Protein AF-A0A846NGF8-F1 (afdb_monomer_lite)

Sequence (153 aa):
SFDPPTGLYEYGVSDKVITQLQLEKMLKEGKLEKPERIVMIQCVGARTGEIWTYELPGYRSQVSWALSRILKTKELPREEVGWAYCSKICCMNAIKNALMIKEQHPDTEIYILYGDLRTYKEYEEFYNEAREREIEFIRYILELPPRINKTSE

pLDDT: mean 81.27, std 17.73, range [41.28, 98.38]

Foldseek 3Di:
DDDADCPPLNVVNDPLDDDLVVLVVCLVVVNDDQAQEDEAEPQQQHLFVQDDPVNDPPDPPDVVVVCCVVVVPPPDDCVHTHYNHHPLCRLLSLLVSLVSSCVVHLNHAAEYEEQDRRDDDPVVVSVVVSVVSVHHYHYDHPVDGDHDDDDDD

Radius of gyration: 17.48 Å; chains: 1; bounding box: 50×32×43 Å

Secondary structure (DSSP, 8-state):
---PPTTGGGBTTBTT---HHHHHHHHHTT-----SEEEEE-STTBSTT---GGGSTT--SSHHHHHHHHHHTSSS-HHHH-BSS--SSHHHHHHHHHHHHHHH-TT-EEEEEESS----TTHHHHHHHHHHTT-EEEE--TTS---------

Structure (mmCIF, N/CA/C/O backbone):
data_AF-A0A846NGF8-F1
#
_entry.id   AF-A0A846NGF8-F1
#
loop_
_atom_site.group_PDB
_atom_site.id
_atom_site.type_symbol
_atom_site.label_atom_id
_atom_site.label_alt_id
_atom_site.label_comp_id
_atom_site.label_asym_id
_atom_site.label_entity_id
_atom_site.label_seq_id
_atom_site.pdbx_PDB_ins_code
_atom_site.Cartn_x
_atom_site.Cartn_y
_atom_site.Cartn_z
_atom_site.occupancy
_atom_site.B_iso_or_equiv
_atom_site.auth_seq_id
_atom_site.auth_comp_id
_atom_site.auth_asym_id
_atom_site.auth_atom_id
_atom_site.pdbx_PDB_model_num
ATOM 1 N N . SER A 1 1 ? 0.106 11.258 -14.605 1.00 60.78 1 SER A N 1
ATOM 2 C CA . SER A 1 1 ? -0.074 10.081 -13.732 1.00 60.78 1 SER A CA 1
ATOM 3 C C . SER A 1 1 ? 0.098 8.837 -14.583 1.00 60.78 1 SER A C 1
ATOM 5 O O . SER A 1 1 ? -0.080 8.926 -15.789 1.00 60.78 1 SER A O 1
ATOM 7 N N . PHE A 1 2 ? 0.506 7.716 -13.990 1.00 70.69 2 PHE A N 1
ATOM 8 C CA . PHE A 1 2 ? 0.400 6.413 -14.650 1.00 70.69 2 PHE A CA 1
ATOM 9 C C . PHE A 1 2 ? -1.058 5.957 -14.535 1.00 70.69 2 PHE A C 1
ATOM 11 O O . PHE A 1 2 ? -1.604 6.016 -13.433 1.00 70.69 2 PHE A O 1
ATOM 18 N N . ASP A 1 3 ? -1.669 5.569 -15.649 1.00 81.44 3 ASP A N 1
ATOM 19 C CA . ASP A 1 3 ? -2.977 4.914 -15.677 1.00 81.44 3 ASP A CA 1
ATOM 20 C C . ASP A 1 3 ? -2.735 3.454 -16.085 1.00 81.44 3 ASP A C 1
ATOM 22 O O . ASP A 1 3 ? -2.162 3.230 -17.157 1.00 81.44 3 ASP A O 1
ATOM 26 N N . PRO A 1 4 ? -3.020 2.473 -15.212 1.00 85.38 4 PRO A N 1
ATOM 27 C CA . PRO A 1 4 ? -2.735 1.082 -15.522 1.00 85.38 4 PRO A CA 1
ATOM 28 C C . PRO A 1 4 ? -3.575 0.597 -16.714 1.00 85.38 4 PRO A C 1
ATOM 30 O O . PRO A 1 4 ? -4.752 0.940 -16.811 1.00 85.38 4 PRO A O 1
ATOM 33 N N . PRO A 1 5 ? -3.008 -0.225 -17.615 1.00 86.38 5 PRO A N 1
ATOM 34 C CA . PRO A 1 5 ? -3.786 -0.825 -18.691 1.00 86.38 5 PRO A CA 1
ATOM 35 C C . PRO A 1 5 ? -4.866 -1.758 -18.127 1.00 86.38 5 PRO A C 1
ATOM 37 O O . PRO A 1 5 ? -4.668 -2.421 -17.105 1.00 86.38 5 PRO A O 1
ATOM 40 N N . THR A 1 6 ? -6.011 -1.830 -18.808 1.00 88.12 6 THR A N 1
ATOM 41 C CA . THR A 1 6 ? -7.101 -2.746 -18.446 1.00 88.12 6 THR A CA 1
ATOM 42 C C . THR A 1 6 ? -6.610 -4.196 -18.419 1.00 88.12 6 THR A C 1
ATOM 44 O O . THR A 1 6 ? -5.876 -4.630 -19.302 1.00 88.12 6 THR A O 1
ATOM 47 N N . GLY A 1 7 ? -7.017 -4.948 -17.398 1.00 86.94 7 GLY A N 1
ATOM 48 C CA . GLY A 1 7 ? -6.616 -6.335 -17.161 1.00 86.94 7 GLY A CA 1
ATOM 49 C C . GLY A 1 7 ? -5.368 -6.491 -16.288 1.00 86.94 7 GLY A C 1
ATOM 50 O O . GLY A 1 7 ? -5.192 -7.543 -15.675 1.00 86.94 7 GLY A O 1
ATOM 51 N N . LEU A 1 8 ? -4.531 -5.455 -16.140 1.00 86.94 8 LEU A N 1
ATOM 52 C CA . LEU A 1 8 ? -3.386 -5.509 -15.228 1.00 86.94 8 LEU A CA 1
ATOM 53 C C . LEU A 1 8 ? -3.877 -5.652 -13.783 1.00 86.94 8 LEU A C 1
ATOM 55 O O . LEU A 1 8 ? -4.508 -4.742 -13.255 1.00 86.94 8 LEU A O 1
ATOM 59 N N . TYR A 1 9 ? -3.584 -6.789 -13.146 1.00 90.25 9 TYR A N 1
ATOM 60 C CA . TYR A 1 9 ? -4.152 -7.147 -11.840 1.00 90.25 9 TYR A CA 1
ATOM 61 C C . TYR A 1 9 ? -5.688 -7.039 -11.814 1.00 90.25 9 TYR A C 1
ATOM 63 O O . TYR A 1 9 ? -6.246 -6.590 -10.823 1.00 90.25 9 TYR A O 1
ATOM 71 N N . GLU A 1 10 ? -6.385 -7.394 -12.898 1.00 91.75 10 GLU A N 1
ATOM 72 C CA . GLU A 1 10 ? -7.847 -7.233 -13.022 1.00 91.75 10 GLU A CA 1
ATOM 73 C C . GLU A 1 10 ? -8.338 -5.766 -12.968 1.00 91.75 10 GLU A C 1
ATOM 75 O O . GLU A 1 10 ? -9.537 -5.515 -12.820 1.00 91.75 10 GLU A O 1
ATOM 80 N N . TYR A 1 11 ? -7.450 -4.775 -13.120 1.00 91.88 11 TYR A N 1
ATOM 81 C CA . TYR A 1 11 ? -7.845 -3.366 -13.184 1.00 91.88 11 TYR A CA 1
ATOM 82 C C . TYR A 1 11 ? -8.780 -3.107 -14.369 1.00 91.88 11 TYR A C 1
ATOM 84 O O . TYR A 1 11 ? -8.517 -3.535 -15.492 1.00 91.88 11 TYR A O 1
ATOM 92 N N . GLY A 1 12 ? -9.893 -2.414 -14.122 1.00 91.56 12 GLY A N 1
ATOM 93 C CA . GLY A 1 12 ? -10.934 -2.175 -15.128 1.00 91.56 12 GLY A CA 1
ATOM 94 C C . GLY A 1 12 ? -11.752 -3.417 -15.512 1.00 91.56 12 GLY A C 1
ATOM 95 O O . GLY A 1 12 ? -12.663 -3.297 -16.325 1.00 91.56 12 GLY A O 1
ATOM 96 N N . VAL A 1 13 ? -11.452 -4.586 -14.933 1.00 92.19 13 VAL A N 1
ATOM 97 C CA . VAL A 1 13 ? -12.225 -5.832 -15.085 1.00 92.19 13 VAL A CA 1
ATOM 98 C C . VAL A 1 13 ? -13.028 -6.120 -13.815 1.00 92.19 13 VAL A C 1
ATOM 100 O O . VAL A 1 13 ? -14.188 -6.515 -13.895 1.00 92.19 13 VAL A O 1
ATOM 103 N N . SER A 1 14 ? -12.422 -5.898 -12.647 1.00 91.94 14 SER A N 1
ATOM 104 C CA . SER A 1 14 ? -13.049 -6.013 -11.329 1.00 91.94 14 SER A CA 1
ATOM 105 C C . SER A 1 14 ? -13.255 -4.628 -10.714 1.00 91.94 14 SER A C 1
ATOM 107 O O . SER A 1 14 ? -12.337 -3.809 -10.701 1.00 91.94 14 SER A O 1
ATOM 109 N N . ASP A 1 15 ? -14.437 -4.379 -10.157 1.00 90.88 15 ASP A N 1
ATOM 110 C CA . ASP A 1 15 ? -14.772 -3.169 -9.394 1.00 90.88 15 ASP A CA 1
ATOM 111 C C . ASP A 1 15 ? -14.025 -3.082 -8.052 1.00 90.88 15 ASP A C 1
ATOM 113 O O . ASP A 1 15 ? -13.795 -1.991 -7.531 1.00 90.88 15 ASP A O 1
ATOM 117 N N . LYS A 1 16 ? -13.570 -4.226 -7.527 1.00 92.50 16 LYS A N 1
ATOM 118 C CA . LYS A 1 16 ? -12.757 -4.325 -6.303 1.00 92.50 16 LYS A CA 1
ATOM 119 C C . LYS A 1 16 ? -11.293 -3.910 -6.500 1.00 92.50 16 LYS A C 1
ATOM 121 O O . LYS A 1 16 ? -10.561 -3.800 -5.518 1.00 92.50 16 LYS A O 1
ATOM 126 N N . VAL A 1 17 ? -10.838 -3.707 -7.740 1.00 94.31 17 VAL A N 1
ATOM 127 C CA . VAL A 1 17 ? -9.453 -3.309 -8.039 1.00 94.31 17 VAL A CA 1
ATOM 128 C C . VAL A 1 17 ? -9.408 -1.850 -8.465 1.00 94.31 17 VAL A C 1
ATOM 130 O O . VAL A 1 17 ? -9.835 -1.480 -9.556 1.00 94.31 17 VAL A O 1
ATOM 133 N N . ILE A 1 18 ? -8.811 -1.025 -7.609 1.00 95.12 18 ILE A N 1
ATOM 134 C CA . ILE A 1 18 ? -8.684 0.419 -7.812 1.00 95.12 18 ILE A CA 1
ATOM 135 C C . ILE A 1 18 ? -7.239 0.884 -7.622 1.00 95.12 18 ILE A C 1
ATOM 137 O O . ILE 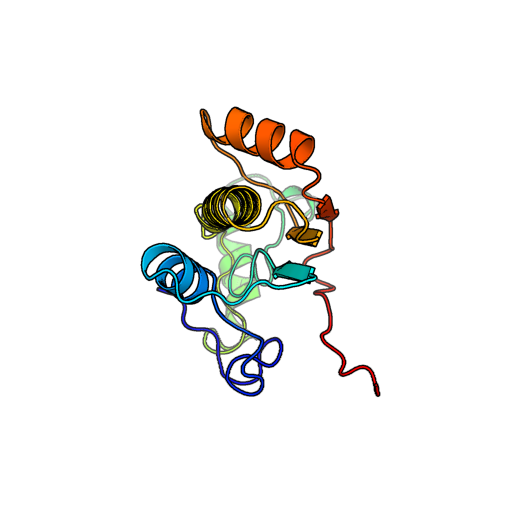A 1 18 ? -6.424 0.254 -6.948 1.00 95.12 18 ILE A O 1
ATOM 141 N N . THR A 1 19 ? -6.910 2.031 -8.207 1.00 95.31 19 THR A N 1
ATOM 142 C CA . THR A 1 19 ? -5.624 2.705 -8.005 1.00 95.31 19 THR A CA 1
ATOM 143 C C . THR A 1 19 ? -5.564 3.405 -6.645 1.00 95.31 19 THR A C 1
ATOM 145 O O . THR A 1 19 ? -6.579 3.818 -6.084 1.00 95.31 19 THR A O 1
ATOM 148 N N . GLN A 1 20 ? -4.350 3.657 -6.147 1.00 94.56 20 GLN A N 1
ATOM 149 C CA . GLN A 1 20 ? -4.128 4.453 -4.928 1.00 94.56 20 GLN A CA 1
ATOM 150 C C . GLN A 1 20 ? -4.733 5.865 -5.007 1.00 94.56 20 GLN A C 1
ATOM 152 O O . GLN A 1 20 ? -5.150 6.415 -3.992 1.00 94.56 20 GLN A O 1
ATOM 157 N N . LEU A 1 21 ? -4.797 6.455 -6.207 1.00 93.31 21 LEU A N 1
ATOM 158 C CA . LEU A 1 21 ? -5.396 7.774 -6.408 1.00 93.31 21 LEU A CA 1
ATOM 159 C C . LEU A 1 21 ? -6.927 7.725 -6.299 1.00 93.31 21 LEU A C 1
ATOM 161 O O . LEU A 1 21 ? -7.528 8.621 -5.709 1.00 93.31 21 LEU A O 1
ATOM 165 N N . GLN A 1 22 ? -7.552 6.676 -6.843 1.00 94.75 22 GLN A N 1
ATOM 166 C CA . GLN A 1 22 ? -8.987 6.433 -6.680 1.00 94.75 22 GLN A CA 1
ATOM 167 C C . GLN A 1 22 ? -9.328 6.160 -5.212 1.00 94.75 22 GLN A C 1
ATOM 169 O O . GLN A 1 22 ? -10.249 6.784 -4.694 1.00 94.75 22 GLN A O 1
ATOM 174 N N . LEU A 1 23 ? -8.541 5.325 -4.524 1.00 95.50 23 LEU A N 1
ATOM 175 C CA . LEU A 1 23 ? -8.708 5.064 -3.092 1.00 95.50 23 LEU A CA 1
ATOM 176 C C . LEU A 1 23 ? -8.612 6.353 -2.264 1.00 95.50 23 LEU A C 1
ATOM 178 O O . LEU A 1 23 ? -9.486 6.626 -1.447 1.00 95.50 23 LEU A O 1
ATOM 182 N N . GLU A 1 24 ? -7.594 7.183 -2.504 1.00 94.62 24 GLU A N 1
ATOM 183 C CA . GLU A 1 24 ? -7.445 8.463 -1.803 1.00 94.62 24 GLU A CA 1
ATOM 184 C C . GLU A 1 24 ? -8.652 9.386 -2.028 1.00 94.62 24 GLU A C 1
ATOM 186 O O . GLU A 1 24 ? -9.111 10.050 -1.097 1.00 94.62 24 GLU A O 1
ATOM 191 N N . LYS A 1 25 ? -9.197 9.417 -3.251 1.00 95.06 25 LYS A N 1
ATOM 192 C CA . LYS A 1 25 ? -10.419 10.170 -3.553 1.00 95.06 25 LYS A CA 1
ATOM 193 C C . LYS A 1 25 ? -11.623 9.614 -2.786 1.00 95.06 25 LYS A C 1
ATOM 195 O O . LYS A 1 25 ? -12.356 10.394 -2.187 1.00 95.06 25 LYS A O 1
ATOM 200 N N . MET A 1 26 ? -11.801 8.292 -2.756 1.00 94.94 26 MET A N 1
ATOM 201 C CA . MET A 1 26 ? -12.892 7.640 -2.020 1.00 94.94 26 MET A CA 1
ATOM 202 C C . MET A 1 26 ? -12.819 7.921 -0.516 1.00 94.94 26 MET A C 1
ATOM 204 O O . MET A 1 26 ? -13.841 8.248 0.082 1.00 94.94 26 MET A O 1
ATOM 208 N N . LEU A 1 27 ? -11.622 7.869 0.075 1.00 94.38 27 LEU A N 1
ATOM 209 C CA . LEU A 1 27 ? -11.391 8.185 1.488 1.00 94.38 27 LEU A CA 1
ATOM 210 C C . LEU A 1 27 ? -11.723 9.644 1.818 1.00 94.38 27 LEU A C 1
ATOM 212 O O . LEU A 1 27 ? -12.382 9.918 2.817 1.00 94.38 27 LEU A O 1
ATOM 216 N N . LYS A 1 28 ? -11.296 10.586 0.967 1.00 94.00 28 LYS A N 1
ATOM 217 C CA . LYS A 1 28 ? -11.583 12.021 1.140 1.00 94.00 28 LYS A CA 1
ATOM 218 C C . LYS A 1 28 ? -13.065 12.353 0.991 1.00 94.00 28 LYS A C 1
ATOM 220 O O . LYS A 1 28 ? -13.554 13.261 1.652 1.00 94.00 28 LYS A O 1
ATOM 225 N N . GLU A 1 29 ? -13.763 11.641 0.114 1.00 95.50 29 GLU A N 1
ATOM 226 C CA . GLU A 1 29 ? -15.198 11.820 -0.122 1.00 95.50 29 GLU A CA 1
ATOM 227 C C . GLU A 1 29 ? -16.073 11.020 0.860 1.00 95.50 29 GLU A C 1
ATOM 229 O O . GLU A 1 29 ? -17.294 11.143 0.799 1.00 95.50 29 GLU A O 1
ATOM 234 N N . GLY A 1 30 ? -15.482 10.200 1.741 1.00 91.56 30 GLY A N 1
ATOM 235 C CA . GLY A 1 30 ? -16.218 9.336 2.672 1.00 91.56 30 GLY A CA 1
ATOM 236 C C . GLY A 1 30 ? -17.041 8.244 1.978 1.00 91.56 30 GLY A C 1
ATOM 237 O O . GLY A 1 30 ? -18.072 7.829 2.495 1.00 91.56 30 GLY A O 1
ATOM 238 N N . LYS A 1 31 ? -16.621 7.815 0.782 1.00 91.81 31 LYS A N 1
ATOM 239 C CA . LYS A 1 31 ? -17.333 6.842 -0.070 1.00 91.81 31 LYS A CA 1
ATOM 240 C C . LYS A 1 31 ? -16.776 5.423 0.011 1.00 91.81 31 LYS A C 1
ATOM 242 O O . LYS A 1 31 ? -17.223 4.556 -0.734 1.00 91.81 31 LYS A O 1
ATOM 247 N N . LEU A 1 32 ? -15.758 5.196 0.836 1.00 89.88 32 LEU A N 1
ATOM 248 C CA . LEU A 1 32 ? -15.231 3.856 1.045 1.00 89.88 32 LEU A CA 1
ATOM 249 C C . LEU A 1 32 ? -16.172 3.105 1.994 1.00 89.88 32 LEU A C 1
ATOM 251 O O . LEU A 1 32 ? -16.309 3.478 3.155 1.00 89.88 32 LEU A O 1
ATOM 255 N N . GLU A 1 33 ? -16.836 2.068 1.493 1.00 88.50 33 GLU A N 1
ATOM 256 C CA . GLU A 1 33 ? -17.551 1.112 2.344 1.00 88.50 33 GLU A CA 1
ATOM 257 C C . GLU A 1 33 ? -16.540 0.307 3.174 1.00 88.50 33 GLU A C 1
ATOM 259 O O . GLU A 1 33 ? -15.453 0.019 2.672 1.00 88.50 33 GLU A O 1
ATOM 264 N N . LYS A 1 34 ? -16.881 -0.059 4.424 1.00 88.94 34 LYS A N 1
ATOM 265 C CA . LYS A 1 34 ? -15.966 -0.741 5.363 1.00 88.94 34 LYS A CA 1
ATOM 266 C C . LYS A 1 34 ? -15.459 -2.059 4.753 1.00 88.94 34 LYS A C 1
ATOM 268 O O . LYS A 1 34 ? -16.227 -3.021 4.702 1.00 88.94 34 LYS A O 1
ATOM 273 N N . PRO A 1 35 ? -14.181 -2.153 4.348 1.00 90.06 35 PRO A N 1
ATOM 274 C CA . PRO A 1 35 ? -13.637 -3.390 3.815 1.00 90.06 35 PRO A CA 1
ATOM 275 C C . PRO A 1 35 ? -13.136 -4.274 4.959 1.00 90.06 35 PRO A C 1
ATOM 277 O O . PRO A 1 35 ? -12.497 -3.791 5.894 1.00 90.06 35 PRO A O 1
ATOM 280 N N . GLU A 1 36 ? -13.381 -5.579 4.875 1.00 94.12 36 GLU A N 1
ATOM 281 C CA . GLU A 1 36 ? -12.794 -6.545 5.815 1.00 94.12 36 GLU A CA 1
ATOM 282 C C . GLU A 1 36 ? -11.277 -6.632 5.624 1.00 94.12 36 GLU A C 1
ATOM 284 O O . GLU A 1 36 ? -10.518 -6.595 6.589 1.00 94.12 36 GLU A O 1
ATOM 289 N N . ARG A 1 37 ? -10.832 -6.674 4.360 1.00 96.00 37 ARG A N 1
ATOM 290 C CA . ARG A 1 37 ? -9.426 -6.821 3.984 1.00 96.00 37 ARG A CA 1
ATOM 291 C C . ARG A 1 37 ? -9.060 -5.952 2.788 1.00 96.00 37 ARG A C 1
ATOM 293 O O . ARG A 1 37 ? -9.764 -5.938 1.781 1.00 96.00 37 ARG A O 1
ATOM 300 N N . ILE A 1 38 ? -7.906 -5.295 2.867 1.00 96.62 38 ILE A N 1
ATOM 301 C CA . ILE A 1 38 ? -7.297 -4.533 1.775 1.00 96.62 38 ILE A CA 1
ATOM 302 C C . ILE A 1 38 ? -5.895 -5.066 1.493 1.00 96.62 38 ILE A C 1
ATOM 304 O O . ILE A 1 38 ? -5.083 -5.243 2.399 1.00 96.62 38 ILE A O 1
ATOM 308 N N . VAL A 1 39 ? -5.582 -5.241 0.209 1.00 97.38 39 VAL A N 1
ATOM 309 C CA . VAL A 1 39 ? -4.228 -5.548 -0.261 1.00 97.38 39 VAL A CA 1
ATOM 310 C C . VAL A 1 39 ? -3.755 -4.431 -1.188 1.00 97.38 39 VAL A C 1
ATOM 312 O O . VAL A 1 39 ? -4.384 -4.139 -2.202 1.00 97.38 39 VAL A O 1
ATOM 315 N N . MET A 1 40 ? -2.632 -3.799 -0.852 1.00 97.44 40 MET A N 1
ATOM 316 C CA . MET A 1 40 ? -2.009 -2.734 -1.635 1.00 97.44 40 MET A CA 1
ATOM 317 C C . MET A 1 40 ? -0.753 -3.255 -2.333 1.00 97.44 40 MET A C 1
ATOM 319 O O . MET A 1 40 ? 0.210 -3.633 -1.673 1.00 97.44 40 MET A O 1
ATOM 323 N N . ILE A 1 41 ? -0.721 -3.215 -3.665 1.00 95.19 41 ILE A N 1
ATOM 324 C CA . ILE A 1 41 ? 0.428 -3.676 -4.458 1.00 95.19 41 ILE A CA 1
ATOM 325 C C . ILE A 1 41 ? 1.319 -2.480 -4.817 1.00 95.19 41 ILE A C 1
ATOM 327 O O . ILE A 1 41 ? 0.891 -1.560 -5.516 1.00 95.19 41 ILE A O 1
ATOM 331 N N . GLN A 1 42 ? 2.565 -2.469 -4.340 1.00 93.69 42 GLN A N 1
ATOM 332 C CA . GLN A 1 42 ? 3.553 -1.450 -4.708 1.00 93.69 42 GLN A CA 1
ATOM 333 C C . GLN A 1 42 ? 4.235 -1.766 -6.036 1.00 93.69 42 GLN A C 1
ATOM 335 O O . GLN A 1 42 ? 4.263 -2.908 -6.479 1.00 93.69 42 GLN A O 1
ATOM 340 N N . CYS A 1 43 ? 4.870 -0.747 -6.622 1.00 89.81 43 CYS A N 1
ATOM 341 C CA . CYS A 1 43 ? 5.656 -0.841 -7.859 1.00 89.81 43 CYS A CA 1
ATOM 342 C C . CYS A 1 43 ? 4.842 -1.230 -9.111 1.00 89.81 43 CYS A C 1
ATOM 344 O O . CYS A 1 43 ? 5.415 -1.585 -10.132 1.00 89.81 43 CYS A O 1
ATOM 346 N N . VAL A 1 44 ? 3.512 -1.103 -9.087 1.00 89.69 44 VAL A N 1
ATOM 347 C CA . VAL A 1 44 ? 2.691 -1.296 -10.293 1.00 89.69 44 VAL A CA 1
ATOM 348 C C . VAL A 1 44 ? 3.047 -0.227 -11.332 1.00 89.69 44 VAL A C 1
ATOM 350 O O . VAL A 1 44 ? 2.923 0.969 -11.066 1.00 89.69 44 VAL A O 1
ATOM 353 N N . GLY A 1 45 ? 3.529 -0.659 -12.501 1.00 86.06 45 GLY A N 1
ATOM 354 C CA . GLY A 1 45 ? 3.964 0.233 -13.582 1.00 86.06 45 GLY A CA 1
ATOM 355 C C . GLY A 1 45 ? 5.291 0.961 -13.327 1.00 86.06 45 GLY A C 1
ATOM 356 O O . GLY A 1 45 ? 5.631 1.890 -14.064 1.00 86.06 45 GLY A O 1
ATOM 357 N N . ALA A 1 46 ? 6.043 0.575 -12.294 1.00 85.38 46 ALA A N 1
ATOM 358 C CA . ALA A 1 46 ? 7.317 1.179 -11.925 1.00 85.38 46 ALA A CA 1
ATOM 359 C C . ALA A 1 46 ? 8.336 0.104 -11.545 1.00 85.38 46 ALA A C 1
ATOM 361 O O . ALA A 1 46 ? 7.984 -0.967 -11.070 1.00 85.38 46 ALA A O 1
ATOM 362 N N . ARG A 1 47 ? 9.623 0.420 -11.690 1.00 81.19 47 ARG A N 1
ATOM 363 C CA . ARG A 1 47 ? 10.732 -0.526 -11.480 1.00 81.19 47 ARG A CA 1
ATOM 364 C C . ARG A 1 47 ? 10.662 -1.774 -12.372 1.00 81.19 47 ARG A C 1
ATOM 366 O O . ARG A 1 47 ? 11.287 -2.787 -12.074 1.00 81.19 47 ARG A O 1
ATOM 373 N N . THR A 1 48 ? 9.965 -1.684 -13.499 1.00 73.19 48 THR A N 1
ATOM 374 C CA . THR A 1 48 ? 9.867 -2.778 -14.463 1.00 73.19 48 THR A CA 1
ATOM 375 C C . THR A 1 48 ? 11.217 -3.039 -15.112 1.00 73.19 48 THR A C 1
ATOM 377 O O . THR A 1 48 ? 11.813 -2.137 -15.712 1.00 73.19 48 THR A O 1
ATOM 380 N N . GLY A 1 49 ? 11.701 -4.275 -14.983 1.00 63.09 49 GLY A N 1
ATOM 381 C CA . GLY A 1 49 ? 13.010 -4.670 -15.491 1.00 63.09 49 GLY A CA 1
ATOM 382 C C . GLY A 1 49 ? 14.134 -3.805 -14.924 1.00 63.09 49 GLY A C 1
ATOM 383 O O . GLY A 1 49 ? 15.092 -3.519 -15.639 1.00 63.09 49 GLY A O 1
ATOM 384 N N . GLU A 1 50 ? 14.003 -3.269 -13.702 1.00 63.34 50 GLU A N 1
ATOM 385 C CA . GLU A 1 50 ? 15.121 -2.635 -12.998 1.00 63.34 50 GLU A CA 1
ATOM 386 C C . GLU A 1 50 ? 16.259 -3.665 -12.892 1.00 63.34 50 GLU A C 1
ATOM 388 O O . GLU A 1 50 ? 16.048 -4.767 -12.417 1.00 63.34 50 GLU A O 1
ATOM 393 N N . ILE A 1 51 ? 17.445 -3.323 -13.404 1.00 55.91 51 ILE A N 1
ATOM 394 C CA . ILE A 1 51 ? 18.641 -4.171 -13.313 1.00 55.91 51 ILE A CA 1
ATOM 395 C C . ILE A 1 51 ? 19.527 -3.446 -12.320 1.00 55.91 51 ILE A C 1
ATOM 397 O O . ILE A 1 51 ? 19.843 -2.268 -12.549 1.00 55.91 51 ILE A O 1
ATOM 401 N N . TRP A 1 52 ? 19.904 -4.103 -11.228 1.00 53.78 52 TRP A N 1
ATOM 402 C CA . TRP A 1 52 ? 20.788 -3.483 -10.257 1.00 53.78 52 TRP A CA 1
ATOM 403 C C . TRP A 1 52 ? 22.223 -3.541 -10.761 1.00 53.78 52 TRP A C 1
ATOM 405 O O . TRP A 1 52 ? 22.711 -4.556 -11.244 1.00 53.78 52 TRP A O 1
ATOM 415 N N . THR A 1 53 ? 22.942 -2.430 -10.639 1.00 46.75 53 THR A N 1
ATOM 416 C CA . THR A 1 53 ? 24.328 -2.329 -11.122 1.00 46.75 53 THR A CA 1
ATOM 417 C C . THR A 1 53 ? 25.284 -3.286 -10.402 1.00 46.75 53 THR A C 1
ATOM 419 O O . THR A 1 53 ? 26.322 -3.637 -10.953 1.00 46.75 53 THR A O 1
ATOM 422 N N . TYR A 1 54 ? 24.923 -3.733 -9.197 1.00 51.28 54 TYR A N 1
ATOM 423 C CA . TYR A 1 54 ? 25.618 -4.777 -8.442 1.00 51.28 54 TYR A CA 1
ATOM 424 C C . TYR A 1 54 ? 25.466 -6.181 -9.062 1.00 51.28 54 TYR A C 1
ATOM 426 O O . TYR A 1 54 ? 26.381 -6.991 -8.949 1.00 51.28 54 TYR A O 1
ATOM 434 N N . GLU A 1 55 ? 24.367 -6.456 -9.769 1.00 45.19 55 GLU A N 1
ATOM 435 C CA . GLU A 1 55 ? 24.100 -7.743 -10.436 1.00 45.19 55 GLU A CA 1
ATOM 436 C C . GLU A 1 55 ? 24.854 -7.891 -11.767 1.00 45.19 55 GLU A C 1
ATOM 438 O O . GLU A 1 55 ? 24.757 -8.917 -12.436 1.00 45.19 55 GLU A O 1
ATOM 443 N N . LEU A 1 56 ? 25.637 -6.879 -12.154 1.00 54.88 56 LEU A N 1
ATOM 444 C CA . LEU A 1 56 ? 26.503 -6.887 -13.330 1.00 54.88 56 LEU A CA 1
ATOM 445 C C . LEU A 1 56 ? 27.979 -6.860 -12.889 1.00 54.88 56 LEU A C 1
ATOM 447 O O . LEU A 1 56 ? 28.595 -5.785 -12.861 1.00 54.88 56 LEU A O 1
ATOM 451 N N . PRO A 1 57 ? 28.581 -8.019 -12.547 1.00 46.06 57 PRO A N 1
ATOM 452 C CA . PRO A 1 57 ? 29.993 -8.085 -12.199 1.00 46.06 57 PRO A CA 1
ATOM 453 C C . PRO A 1 57 ? 30.844 -7.544 -13.358 1.00 46.06 57 PRO A C 1
ATOM 455 O O . PRO A 1 57 ? 30.807 -8.071 -14.466 1.00 46.06 57 PRO A O 1
ATOM 458 N N . GLY A 1 58 ? 31.605 -6.472 -13.110 1.00 54.00 58 GLY A N 1
ATOM 459 C CA . GLY A 1 58 ? 32.573 -5.908 -14.064 1.00 54.00 58 GLY A CA 1
ATOM 460 C C . GLY A 1 58 ? 32.248 -4.518 -14.623 1.00 54.00 58 GLY A C 1
ATOM 461 O O . GLY A 1 58 ? 33.143 -3.869 -15.157 1.00 54.00 58 GLY A O 1
ATOM 462 N N . TYR A 1 59 ? 31.029 -3.997 -14.450 1.00 52.94 59 TYR A N 1
ATOM 463 C CA . TYR A 1 59 ? 30.652 -2.681 -14.987 1.00 52.94 59 TYR A CA 1
ATOM 464 C C . TYR A 1 59 ? 30.683 -1.576 -13.924 1.00 52.94 59 TYR A C 1
ATOM 466 O O . TYR A 1 59 ? 29.655 -1.147 -13.399 1.00 52.94 59 TYR A O 1
ATOM 474 N N . ARG A 1 60 ? 31.881 -1.063 -13.614 1.00 49.25 60 ARG A N 1
ATOM 475 C CA . ARG A 1 60 ? 32.039 0.144 -12.787 1.00 49.25 60 ARG A CA 1
ATOM 476 C C . ARG A 1 60 ? 31.970 1.414 -13.641 1.00 49.25 60 ARG A C 1
ATOM 478 O O . ARG A 1 60 ? 32.788 1.615 -14.526 1.00 49.25 60 ARG A O 1
ATOM 485 N N . SER A 1 61 ? 31.027 2.287 -13.275 1.00 56.41 61 SER A N 1
ATOM 486 C CA . SER A 1 61 ? 30.887 3.708 -13.645 1.00 56.41 61 SER A CA 1
ATOM 487 C C . SER A 1 61 ? 30.703 4.056 -15.138 1.00 56.41 61 SER A C 1
ATOM 489 O O . SER A 1 61 ? 31.448 3.644 -16.013 1.00 56.41 61 SER A O 1
ATOM 491 N N . GLN A 1 62 ? 29.676 4.870 -15.409 1.00 48.81 62 GLN A N 1
ATOM 492 C CA . GLN A 1 62 ? 29.251 5.443 -16.702 1.00 48.81 62 GLN A CA 1
ATOM 493 C C . GLN A 1 62 ? 28.647 4.488 -17.751 1.00 48.81 62 GLN A C 1
ATOM 495 O O . GLN A 1 62 ? 27.570 4.784 -18.268 1.00 48.81 62 GLN A O 1
ATOM 500 N N . VAL A 1 63 ? 29.232 3.318 -18.020 1.00 51.19 63 VAL A N 1
ATOM 501 C CA . VAL A 1 63 ? 28.709 2.392 -19.056 1.00 51.19 63 VAL A CA 1
ATOM 502 C C . VAL A 1 63 ? 27.457 1.627 -18.625 1.00 51.19 63 VAL A C 1
ATOM 504 O O . VAL A 1 63 ? 26.624 1.300 -19.462 1.00 51.19 63 VAL A O 1
ATOM 507 N N . SER A 1 64 ? 27.273 1.396 -17.322 1.00 50.72 64 SER A N 1
ATOM 508 C CA . SER A 1 64 ? 26.114 0.667 -16.780 1.00 50.72 64 SER A CA 1
ATOM 509 C C . SER A 1 64 ? 24.773 1.355 -17.093 1.00 50.72 64 SER A C 1
ATOM 511 O O . SER A 1 64 ? 23.797 0.694 -17.447 1.00 50.72 64 SER A O 1
ATOM 513 N N . TRP A 1 65 ? 24.732 2.694 -17.068 1.00 46.94 65 TRP A N 1
ATOM 514 C CA . TRP A 1 65 ? 23.547 3.461 -17.473 1.00 46.94 65 TRP A CA 1
ATOM 515 C C . TRP A 1 65 ? 23.266 3.341 -18.978 1.00 46.94 65 TRP A C 1
ATOM 517 O O . TRP A 1 65 ? 22.117 3.155 -19.384 1.00 46.94 65 TRP A O 1
ATOM 527 N N . ALA A 1 66 ? 24.312 3.404 -19.805 1.00 54.59 66 ALA A N 1
ATOM 528 C CA . ALA A 1 66 ? 24.188 3.261 -21.253 1.00 54.59 66 ALA A CA 1
ATOM 529 C C . ALA A 1 66 ? 23.749 1.838 -21.645 1.00 54.59 66 ALA A C 1
ATOM 531 O O . ALA A 1 66 ? 22.843 1.685 -22.457 1.00 54.59 66 ALA A O 1
ATOM 532 N N . LEU A 1 67 ? 24.310 0.804 -21.012 1.00 54.19 67 LEU A N 1
ATOM 533 C CA . LEU A 1 67 ? 23.929 -0.600 -21.203 1.00 54.19 67 LEU A CA 1
ATOM 534 C C . LEU A 1 67 ? 22.505 -0.893 -20.747 1.00 54.19 67 LEU A C 1
ATOM 536 O O . LEU A 1 67 ? 21.769 -1.541 -21.478 1.00 54.19 67 LEU A O 1
ATOM 540 N N . SER A 1 68 ? 22.083 -0.359 -19.599 1.00 52.22 68 SER A N 1
ATOM 541 C CA . SER A 1 68 ? 20.688 -0.435 -19.152 1.00 52.22 68 SER A CA 1
ATOM 542 C C . SER A 1 68 ? 19.740 0.158 -20.200 1.00 52.22 68 SER A C 1
ATOM 544 O O . SER A 1 68 ? 18.708 -0.429 -20.501 1.00 52.22 68 SER A O 1
ATOM 546 N N . ARG A 1 69 ? 20.109 1.270 -20.853 1.00 52.94 69 ARG A N 1
ATOM 547 C CA . ARG A 1 69 ? 19.342 1.819 -21.983 1.00 52.94 69 ARG A CA 1
ATOM 548 C C . ARG A 1 69 ? 19.383 0.935 -23.228 1.00 52.94 69 ARG A C 1
ATOM 550 O O . ARG A 1 69 ? 18.339 0.750 -23.839 1.00 52.94 69 ARG A O 1
ATOM 557 N N . ILE A 1 70 ? 20.544 0.413 -23.613 1.00 55.50 70 ILE A N 1
ATOM 558 C CA . ILE A 1 70 ? 20.718 -0.382 -24.841 1.00 55.50 70 ILE A CA 1
ATOM 559 C C . ILE A 1 70 ? 20.019 -1.746 -24.731 1.00 55.50 70 ILE A C 1
ATOM 561 O O . ILE A 1 70 ? 19.340 -2.151 -25.669 1.00 55.50 70 ILE A O 1
ATOM 565 N N . LEU A 1 71 ? 20.138 -2.423 -23.587 1.00 51.09 71 LEU A N 1
ATOM 566 C CA . LEU A 1 71 ? 19.533 -3.734 -23.339 1.00 51.09 71 LEU A CA 1
ATOM 567 C C . LEU A 1 71 ? 18.020 -3.634 -23.082 1.00 51.09 71 LEU A C 1
ATOM 569 O O . LEU A 1 71 ? 17.270 -4.455 -23.591 1.00 51.09 71 LEU A O 1
ATOM 573 N N . LYS A 1 72 ? 17.536 -2.603 -22.367 1.00 51.34 72 LYS A N 1
ATOM 574 C CA . LYS A 1 72 ? 16.095 -2.464 -22.055 1.00 51.34 72 LYS A CA 1
ATOM 575 C C . LYS A 1 72 ? 15.239 -1.912 -23.192 1.00 51.34 72 LYS A C 1
ATOM 577 O O . LYS A 1 72 ? 14.021 -1.989 -23.108 1.00 51.34 72 LYS A O 1
ATOM 582 N N . THR A 1 73 ? 15.827 -1.302 -24.224 1.00 45.38 73 THR A N 1
ATOM 583 C CA . THR A 1 73 ? 15.044 -0.661 -25.300 1.00 45.38 73 THR A CA 1
ATOM 584 C C . THR A 1 73 ? 14.779 -1.544 -26.509 1.00 45.38 73 THR A C 1
ATOM 586 O O . THR A 1 73 ? 13.957 -1.154 -27.332 1.00 45.38 73 THR A O 1
ATOM 589 N N . LYS A 1 74 ? 15.435 -2.703 -26.646 1.00 42.38 74 LYS A N 1
ATOM 590 C CA . LYS A 1 74 ? 15.339 -3.478 -27.889 1.00 42.38 74 LYS A CA 1
ATOM 591 C C . LYS A 1 74 ? 14.217 -4.513 -27.951 1.00 42.38 74 LYS A C 1
ATOM 593 O O . LYS A 1 74 ? 13.886 -4.893 -29.066 1.00 42.38 74 LYS A O 1
ATOM 598 N N . GLU A 1 75 ? 13.608 -4.926 -26.837 1.00 46.78 75 GLU A N 1
ATOM 599 C CA . GLU A 1 75 ? 12.683 -6.080 -26.881 1.00 46.78 75 GLU A CA 1
ATOM 600 C C . GLU A 1 75 ? 11.359 -5.944 -26.114 1.00 46.78 75 GLU A C 1
ATOM 602 O O . GLU A 1 75 ? 10.509 -6.813 -26.266 1.00 46.78 75 GLU A O 1
ATOM 607 N N . LEU A 1 76 ? 11.115 -4.871 -25.350 1.00 43.88 76 LEU A N 1
ATOM 608 C CA . LEU A 1 76 ? 9.836 -4.703 -24.642 1.00 43.88 76 LEU A CA 1
ATOM 609 C C . LEU A 1 76 ? 9.159 -3.380 -25.034 1.00 43.88 76 LEU A C 1
ATOM 611 O O . LEU A 1 76 ? 9.745 -2.313 -24.806 1.00 43.88 76 LEU A O 1
ATOM 615 N N . PRO A 1 77 ? 7.951 -3.404 -25.631 1.00 41.28 77 PRO A N 1
ATOM 616 C CA . PRO A 1 77 ? 7.218 -2.185 -25.939 1.00 41.28 77 PRO A CA 1
ATOM 617 C C . PRO A 1 77 ? 6.948 -1.406 -24.644 1.00 41.28 77 PRO A C 1
ATOM 619 O O . PRO A 1 77 ? 6.375 -1.914 -23.681 1.00 41.28 77 PRO A O 1
ATOM 622 N N . ARG A 1 78 ? 7.389 -0.140 -24.623 1.00 45.28 78 ARG A N 1
ATOM 623 C CA . ARG A 1 78 ? 7.263 0.791 -23.481 1.00 45.28 78 ARG A CA 1
ATOM 624 C C . ARG A 1 78 ? 5.828 0.958 -22.979 1.00 45.28 78 ARG A C 1
ATOM 626 O O . ARG A 1 78 ? 5.634 1.385 -21.846 1.00 45.28 78 ARG A O 1
ATOM 633 N N . GLU A 1 79 ? 4.857 0.666 -23.833 1.00 45.66 79 GLU A N 1
ATOM 634 C CA . GLU A 1 79 ? 3.434 0.869 -23.578 1.00 45.66 79 GLU A CA 1
ATOM 635 C C . GLU A 1 79 ? 2.820 -0.253 -22.727 1.00 45.66 79 GLU A C 1
ATOM 637 O O . GLU A 1 79 ? 1.811 -0.017 -22.073 1.00 45.66 79 GLU A O 1
ATOM 642 N N . GLU A 1 80 ? 3.453 -1.429 -22.634 1.00 54.47 80 GLU A N 1
ATOM 643 C CA . GLU A 1 80 ? 2.820 -2.603 -22.013 1.00 54.47 80 GLU A CA 1
ATOM 644 C C . GLU A 1 80 ? 3.297 -2.914 -20.586 1.00 54.47 80 GLU A C 1
ATOM 646 O O . GLU A 1 80 ? 2.583 -3.580 -19.841 1.00 54.47 80 GLU A O 1
ATOM 651 N N . VAL A 1 81 ? 4.478 -2.440 -20.161 1.00 59.78 81 VAL A N 1
ATOM 652 C CA . VAL A 1 81 ? 5.140 -3.035 -18.977 1.00 59.78 81 VAL A CA 1
ATOM 653 C C . VAL A 1 81 ? 5.546 -2.030 -17.886 1.00 59.78 81 VAL A C 1
ATOM 655 O O . VAL A 1 81 ? 5.838 -2.436 -16.765 1.00 59.78 81 VAL A O 1
ATOM 658 N N . GLY A 1 82 ? 5.489 -0.715 -18.122 1.00 70.75 82 GLY A N 1
ATOM 659 C CA . GLY A 1 82 ? 5.804 0.315 -17.115 1.00 70.75 82 GLY A CA 1
ATOM 660 C C . GLY A 1 82 ? 7.256 0.817 -17.129 1.00 70.75 82 GLY A C 1
ATOM 661 O O . GLY A 1 82 ? 8.035 0.530 -18.035 1.00 70.75 82 GLY A O 1
ATOM 662 N N . TRP A 1 83 ? 7.624 1.641 -16.145 1.00 78.94 83 TRP A N 1
ATOM 663 C CA . TRP A 1 83 ? 8.878 2.404 -16.150 1.00 78.94 83 TRP A CA 1
ATOM 664 C C . TRP A 1 83 ? 9.997 1.715 -15.369 1.00 78.94 83 TRP A C 1
ATOM 666 O O . TRP A 1 83 ? 9.792 1.290 -14.240 1.00 78.94 83 TRP A O 1
ATOM 676 N N . ALA A 1 84 ? 11.228 1.725 -15.887 1.00 76.81 84 ALA A N 1
ATOM 677 C CA . ALA A 1 84 ? 12.402 1.134 -15.226 1.00 76.81 84 ALA A CA 1
ATOM 678 C C . ALA A 1 84 ? 12.957 1.941 -14.031 1.00 76.81 84 ALA A C 1
ATOM 680 O O . ALA A 1 84 ? 14.095 1.730 -13.612 1.00 76.81 84 ALA A O 1
ATOM 681 N N . TYR A 1 85 ? 12.192 2.899 -13.512 1.00 79.50 85 TYR A N 1
ATOM 682 C CA . TYR A 1 85 ? 12.562 3.728 -12.371 1.00 79.50 85 TYR A CA 1
ATOM 683 C C . TYR A 1 85 ? 11.452 3.730 -11.323 1.00 79.50 85 TYR A C 1
ATOM 685 O O . TYR A 1 85 ? 10.279 3.513 -11.618 1.00 79.50 85 TYR A O 1
ATOM 693 N N . CYS A 1 86 ? 11.830 3.997 -10.075 1.00 86.12 86 CYS A N 1
ATOM 694 C CA . CYS A 1 86 ? 10.886 4.144 -8.976 1.00 86.12 86 CYS A CA 1
ATOM 695 C C . CYS A 1 86 ? 10.122 5.472 -9.082 1.00 86.12 86 CYS A C 1
ATOM 697 O O . CYS A 1 86 ? 10.733 6.528 -9.251 1.00 86.12 86 CYS A O 1
ATOM 699 N N . SER A 1 87 ? 8.801 5.435 -8.885 1.00 88.31 87 SER A N 1
ATOM 700 C CA . SER A 1 87 ? 7.951 6.635 -8.822 1.00 88.31 87 SER A CA 1
ATOM 701 C C . SER A 1 87 ? 8.186 7.494 -7.574 1.00 88.31 87 SER A C 1
ATOM 703 O O . SER A 1 87 ? 7.632 8.585 -7.487 1.00 88.31 87 SER A O 1
ATOM 705 N N . LYS A 1 88 ? 8.972 7.006 -6.602 1.00 89.12 88 LYS A N 1
ATOM 706 C CA . LYS A 1 88 ? 9.351 7.626 -5.314 1.00 89.12 88 LYS A CA 1
ATOM 707 C C . LYS A 1 88 ? 8.210 7.972 -4.351 1.00 89.12 88 LYS A C 1
ATOM 709 O O . LYS A 1 88 ? 8.469 8.098 -3.167 1.00 89.12 88 LYS A O 1
ATOM 714 N N . ILE A 1 89 ? 6.974 8.091 -4.827 1.00 89.25 89 ILE A N 1
ATOM 715 C CA . ILE A 1 89 ? 5.815 8.541 -4.045 1.00 89.25 89 ILE A CA 1
ATOM 716 C C . ILE A 1 89 ? 4.884 7.397 -3.614 1.00 89.25 89 ILE A C 1
ATOM 718 O O . ILE A 1 89 ? 4.136 7.542 -2.653 1.00 89.25 89 ILE A O 1
ATOM 722 N N . CYS A 1 90 ? 4.922 6.244 -4.296 1.00 91.31 90 CYS A N 1
ATOM 723 C CA . CYS A 1 90 ? 3.928 5.180 -4.104 1.00 91.31 90 CYS A CA 1
ATOM 724 C C . CYS A 1 90 ? 3.965 4.554 -2.699 1.00 91.31 90 CYS A C 1
ATOM 726 O O . CYS A 1 90 ? 2.905 4.358 -2.112 1.00 91.31 90 CYS A O 1
ATOM 728 N N . CYS A 1 91 ? 5.160 4.329 -2.134 1.00 93.56 91 CYS A N 1
ATOM 729 C CA . CYS A 1 91 ? 5.318 3.764 -0.787 1.00 93.56 91 CYS A CA 1
ATOM 730 C C . CYS A 1 91 ? 4.688 4.679 0.272 1.00 93.56 91 CYS A C 1
ATOM 732 O O . CYS A 1 91 ? 3.906 4.234 1.104 1.00 93.56 91 CYS A O 1
ATOM 734 N N . MET A 1 92 ? 4.989 5.974 0.186 1.00 93.19 92 MET A N 1
ATOM 735 C CA . MET A 1 92 ? 4.495 6.997 1.104 1.00 93.19 92 MET A CA 1
ATOM 736 C C . MET A 1 92 ? 2.974 7.165 1.015 1.00 93.19 92 MET A C 1
ATOM 738 O O . MET A 1 92 ? 2.295 7.196 2.038 1.00 93.19 92 MET A O 1
ATOM 742 N N . ASN A 1 93 ? 2.422 7.195 -0.203 1.00 94.12 93 ASN A N 1
ATOM 743 C CA . ASN A 1 93 ? 0.973 7.272 -0.399 1.00 94.12 93 ASN A CA 1
ATOM 744 C C . ASN A 1 93 ? 0.242 6.047 0.151 1.00 94.12 93 ASN A C 1
ATOM 746 O O . ASN A 1 93 ? -0.830 6.198 0.726 1.00 94.12 93 ASN A O 1
ATOM 750 N N . ALA A 1 94 ? 0.810 4.852 -0.009 1.00 96.44 94 ALA A N 1
ATOM 751 C CA . ALA A 1 94 ? 0.201 3.635 0.504 1.00 96.44 94 ALA A CA 1
ATOM 752 C C . ALA A 1 94 ? 0.163 3.609 2.034 1.00 96.44 94 ALA A C 1
ATOM 754 O O . ALA A 1 94 ? -0.884 3.309 2.594 1.00 96.44 94 ALA A O 1
ATOM 755 N N . ILE A 1 95 ? 1.258 3.999 2.698 1.00 96.12 95 ILE A N 1
ATOM 756 C CA . ILE A 1 95 ? 1.301 4.131 4.163 1.00 96.12 95 ILE A CA 1
ATOM 757 C C . ILE A 1 95 ? 0.262 5.154 4.632 1.00 96.12 95 ILE A C 1
ATOM 759 O O . ILE A 1 95 ? -0.567 4.837 5.478 1.00 96.12 95 ILE A O 1
ATOM 763 N N . LYS A 1 96 ? 0.247 6.351 4.029 1.00 95.62 96 LYS A N 1
ATOM 764 C CA . LYS A 1 96 ? -0.730 7.404 4.342 1.00 95.62 96 LYS A CA 1
ATOM 765 C C . LYS A 1 96 ? -2.167 6.893 4.220 1.00 95.62 96 LYS A C 1
ATOM 767 O O . LYS A 1 96 ? -2.956 7.040 5.144 1.00 95.62 96 LYS A O 1
ATOM 772 N N . ASN A 1 97 ? -2.506 6.282 3.086 1.00 97.00 97 ASN A N 1
ATOM 773 C CA . ASN A 1 97 ? -3.858 5.790 2.843 1.00 97.00 97 ASN A CA 1
ATOM 774 C C . ASN A 1 97 ? -4.220 4.644 3.801 1.00 97.00 97 ASN A C 1
ATOM 776 O O . ASN A 1 97 ? -5.348 4.595 4.276 1.00 97.00 97 ASN A O 1
ATOM 780 N N . ALA A 1 98 ? -3.278 3.754 4.125 1.00 97.56 98 ALA A N 1
ATOM 781 C CA . ALA A 1 98 ? -3.499 2.671 5.081 1.00 97.56 98 ALA A CA 1
ATOM 782 C C . ALA A 1 98 ? -3.771 3.194 6.502 1.00 97.56 98 ALA A C 1
ATOM 784 O O . ALA A 1 98 ? -4.700 2.722 7.154 1.00 97.56 98 ALA A O 1
ATOM 785 N N . LEU A 1 99 ? -3.022 4.206 6.951 1.00 96.94 99 LEU A N 1
ATOM 786 C CA . LEU A 1 99 ? -3.274 4.885 8.224 1.00 96.94 99 LEU A CA 1
ATOM 787 C C . LEU A 1 99 ? -4.661 5.540 8.240 1.00 96.94 99 LEU A C 1
ATOM 789 O O . LEU A 1 99 ? -5.428 5.301 9.168 1.00 96.94 99 LEU A O 1
ATOM 793 N N . MET A 1 100 ? -5.028 6.269 7.179 1.00 96.25 100 MET A N 1
ATOM 794 C CA . MET A 1 100 ? -6.366 6.867 7.045 1.00 96.25 100 MET A CA 1
ATOM 795 C C . MET A 1 100 ? -7.487 5.818 7.098 1.00 96.25 100 MET A C 1
ATOM 797 O O . MET A 1 100 ? -8.531 6.058 7.699 1.00 96.25 100 MET A O 1
ATOM 801 N N . ILE A 1 101 ? -7.281 4.642 6.496 1.00 97.06 101 ILE A N 1
ATOM 802 C CA . ILE A 1 101 ? -8.240 3.535 6.591 1.00 97.06 101 ILE A CA 1
ATOM 803 C C . ILE A 1 101 ? -8.338 3.047 8.034 1.00 97.06 101 ILE A C 1
ATOM 805 O O . ILE A 1 101 ? -9.448 2.914 8.529 1.00 97.06 101 ILE A O 1
ATOM 809 N N . LYS A 1 102 ? -7.217 2.829 8.733 1.00 96.25 102 LYS A N 1
ATOM 810 C CA . LYS A 1 102 ? -7.228 2.406 10.144 1.00 96.25 102 LYS A CA 1
ATOM 811 C C . LYS A 1 102 ? -7.868 3.439 11.075 1.00 96.25 102 LYS A C 1
ATOM 813 O O . LYS A 1 102 ? -8.408 3.058 12.105 1.00 96.25 102 LYS A O 1
ATOM 818 N N . GLU A 1 103 ? -7.831 4.727 10.738 1.00 94.69 103 GLU A N 1
ATOM 819 C CA . GLU A 1 103 ? -8.559 5.768 11.480 1.00 94.69 103 GLU A CA 1
ATOM 820 C C . GLU A 1 103 ? -10.079 5.645 11.325 1.00 94.69 103 GLU A C 1
ATOM 822 O O . GLU A 1 103 ? -10.809 5.804 12.299 1.00 94.69 103 GLU A O 1
ATOM 827 N N . GLN A 1 104 ? -10.563 5.356 10.114 1.00 93.31 104 GLN A N 1
ATOM 828 C CA . GLN A 1 104 ? -11.999 5.246 9.822 1.00 93.31 104 G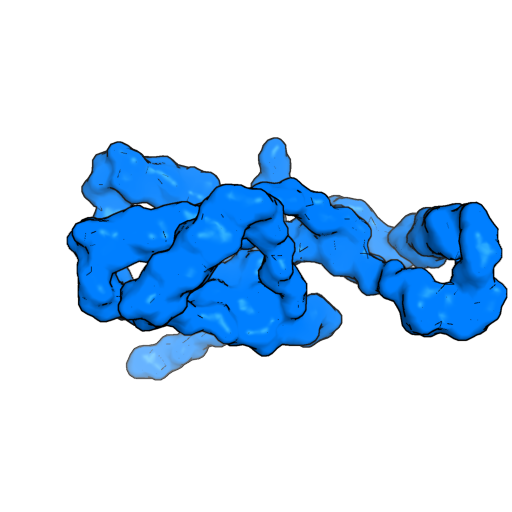LN A CA 1
ATOM 829 C C . GLN A 1 104 ? -12.564 3.854 10.154 1.00 93.31 104 GLN A C 1
ATOM 831 O O . GLN A 1 104 ? -13.715 3.713 10.573 1.00 93.31 104 GLN A O 1
ATOM 836 N N . HIS A 1 105 ? -11.748 2.817 9.972 1.00 95.38 105 HIS A N 1
ATOM 837 C CA . HIS A 1 105 ? -12.080 1.401 10.088 1.00 95.38 105 HIS A CA 1
ATOM 838 C C . HIS A 1 105 ? -10.929 0.637 10.781 1.00 95.38 105 HIS A C 1
ATOM 840 O O . HIS A 1 105 ? -10.135 -0.032 10.115 1.00 95.38 105 HIS A O 1
ATOM 846 N N . PRO A 1 106 ? -10.828 0.709 12.123 1.00 95.19 106 PRO A N 1
ATOM 847 C CA . PRO A 1 106 ? -9.724 0.100 12.875 1.00 95.19 106 PRO A CA 1
ATOM 848 C C . PRO A 1 106 ? -9.575 -1.415 12.665 1.00 95.19 106 PRO A C 1
ATOM 850 O O . PRO A 1 106 ? -8.454 -1.922 12.609 1.00 95.19 106 PRO A O 1
ATOM 853 N N . ASP A 1 107 ? -10.698 -2.117 12.478 1.00 95.88 107 ASP A N 1
ATOM 854 C CA . ASP A 1 107 ? -10.738 -3.581 12.337 1.00 95.88 107 ASP A CA 1
ATOM 855 C C . ASP A 1 107 ? -10.325 -4.088 10.945 1.00 95.88 107 ASP A C 1
ATOM 857 O O . ASP A 1 107 ? -10.196 -5.292 10.752 1.00 95.88 107 ASP A O 1
ATOM 861 N N . THR A 1 108 ? -10.162 -3.208 9.951 1.00 97.38 108 THR A N 1
ATOM 862 C CA . THR A 1 108 ? -9.801 -3.629 8.590 1.00 97.38 108 THR A CA 1
ATOM 863 C C . THR A 1 108 ? -8.401 -4.240 8.578 1.00 97.38 108 THR A C 1
ATOM 865 O O . THR A 1 108 ? -7.439 -3.612 9.028 1.00 97.38 108 THR A O 1
ATOM 868 N N . GLU A 1 109 ? -8.260 -5.433 8.006 1.00 98.06 109 GLU A N 1
ATOM 869 C CA . GLU A 1 109 ? -6.964 -6.064 7.759 1.00 98.06 109 GLU A CA 1
ATOM 870 C C . GLU A 1 109 ? -6.288 -5.399 6.555 1.00 98.06 109 GLU A C 1
ATOM 872 O O . GLU A 1 109 ? -6.877 -5.306 5.475 1.00 98.06 109 GLU A O 1
ATOM 877 N N . ILE A 1 110 ? -5.048 -4.925 6.708 1.00 98.38 110 ILE A N 1
ATOM 878 C CA . ILE A 1 110 ? -4.338 -4.226 5.630 1.00 98.38 110 ILE A CA 1
ATOM 879 C C . ILE A 1 110 ? -2.983 -4.874 5.386 1.00 98.38 110 ILE A C 1
ATOM 881 O O . ILE A 1 110 ? -2.146 -4.948 6.282 1.00 98.38 110 ILE A O 1
ATOM 885 N N . TYR A 1 111 ? -2.751 -5.239 4.127 1.00 98.25 111 TYR A N 1
ATOM 886 C CA . TYR A 1 111 ? -1.496 -5.797 3.644 1.00 98.25 111 TYR A CA 1
ATOM 887 C C . TYR A 1 111 ? -0.888 -4.886 2.578 1.00 98.25 111 TYR A C 1
ATOM 889 O O . TYR A 1 111 ? -1.535 -4.561 1.582 1.00 98.25 111 TYR A O 1
ATOM 897 N N . ILE A 1 112 ? 0.374 -4.500 2.739 1.00 97.75 112 ILE A N 1
ATOM 898 C CA . ILE A 1 112 ? 1.148 -3.745 1.751 1.00 97.75 112 ILE A CA 1
ATOM 899 C C . ILE A 1 112 ? 2.207 -4.673 1.156 1.00 97.75 112 ILE A C 1
ATOM 901 O O . ILE A 1 112 ? 3.202 -5.003 1.801 1.00 97.75 112 ILE A O 1
ATOM 905 N N . LEU A 1 113 ? 2.005 -5.074 -0.100 1.00 96.69 113 LEU A N 1
ATOM 906 C CA . LEU A 1 113 ? 2.957 -5.875 -0.864 1.00 96.69 113 LEU A CA 1
ATOM 907 C C . LEU A 1 113 ? 4.015 -4.961 -1.483 1.00 96.69 113 LEU A C 1
ATOM 909 O O . LEU A 1 113 ? 3.681 -4.080 -2.278 1.00 96.69 113 LEU A O 1
ATOM 913 N N . TYR A 1 114 ? 5.291 -5.167 -1.164 1.00 94.25 114 TYR A N 1
ATOM 914 C CA . TYR A 1 114 ? 6.376 -4.297 -1.626 1.00 94.25 114 TYR A CA 1
ATOM 915 C C . TYR A 1 114 ? 7.610 -5.056 -2.123 1.00 94.25 114 TYR A C 1
ATOM 917 O O . TYR A 1 114 ? 7.931 -6.125 -1.623 1.00 94.25 114 TYR A O 1
ATOM 925 N N . GLY A 1 115 ? 8.329 -4.485 -3.096 1.00 89.31 115 GLY A N 1
ATOM 926 C CA . GLY A 1 115 ? 9.650 -4.989 -3.498 1.00 89.31 115 GLY A CA 1
ATOM 927 C C . GLY A 1 115 ? 10.753 -4.444 -2.591 1.00 89.31 115 GLY A C 1
ATOM 928 O O . GLY A 1 115 ? 11.396 -5.177 -1.842 1.00 89.31 115 GLY A O 1
ATOM 929 N N . ASP A 1 116 ? 10.900 -3.115 -2.607 1.00 88.38 116 ASP A N 1
ATOM 930 C CA . ASP A 1 116 ? 11.685 -2.369 -1.622 1.00 88.38 116 ASP A CA 1
ATOM 931 C C . ASP A 1 116 ? 10.844 -1.211 -1.102 1.00 88.38 116 ASP A C 1
ATOM 933 O O . ASP A 1 116 ? 10.256 -0.461 -1.891 1.00 88.38 116 ASP A O 1
ATOM 937 N N . LEU A 1 117 ? 10.795 -1.070 0.219 1.00 88.56 117 LEU A N 1
ATOM 938 C CA . LEU A 1 117 ? 10.098 0.024 0.867 1.00 88.56 117 LEU A CA 1
ATOM 939 C C . LEU A 1 117 ? 11.018 1.245 0.861 1.00 88.56 117 LEU A C 1
ATOM 941 O O . LEU A 1 117 ? 12.109 1.213 1.423 1.00 88.56 117 LEU A O 1
ATOM 945 N N . ARG A 1 118 ? 10.600 2.309 0.173 1.00 87.25 118 ARG A N 1
ATOM 946 C CA . ARG A 1 118 ? 11.378 3.547 0.050 1.00 87.25 118 ARG A CA 1
ATOM 947 C C . ARG A 1 118 ? 10.630 4.683 0.744 1.00 87.25 118 ARG A C 1
ATOM 949 O O . ARG A 1 118 ? 9.806 5.352 0.121 1.00 87.25 118 ARG A O 1
ATOM 956 N N . THR A 1 119 ? 10.902 4.858 2.032 1.00 82.44 119 THR A N 1
ATOM 957 C CA . THR A 1 119 ? 10.466 6.002 2.844 1.00 82.44 119 THR A CA 1
ATOM 958 C C . THR A 1 119 ? 11.593 7.031 2.915 1.00 82.44 119 THR A C 1
ATOM 960 O O . THR A 1 119 ? 12.772 6.684 2.868 1.00 82.44 119 THR A O 1
ATOM 963 N N . TYR A 1 120 ? 11.239 8.313 2.965 1.00 80.88 120 TYR A N 1
ATOM 964 C CA . TYR A 1 120 ? 12.204 9.404 3.077 1.00 80.88 120 TYR A CA 1
ATOM 965 C C . TYR A 1 120 ? 11.876 10.234 4.318 1.00 80.88 120 TYR A C 1
ATOM 967 O O . TYR A 1 120 ? 10.734 10.663 4.464 1.00 80.88 120 TYR A O 1
ATOM 975 N N . LYS A 1 121 ? 12.883 10.504 5.160 1.00 81.25 121 LYS A N 1
ATOM 976 C CA . LYS A 1 121 ? 12.801 11.422 6.309 1.00 81.25 121 LYS A CA 1
ATOM 977 C C . LYS A 1 121 ? 11.600 11.142 7.233 1.00 81.25 121 LYS A C 1
ATOM 979 O O . LYS A 1 121 ? 11.507 10.052 7.780 1.00 81.25 121 LYS A O 1
ATOM 984 N N . GLU A 1 122 ? 10.681 12.105 7.370 1.00 68.50 122 GLU A N 1
ATOM 985 C CA . GLU A 1 122 ? 9.527 12.109 8.276 1.00 68.50 122 GLU A CA 1
ATOM 986 C C . GLU A 1 122 ? 8.579 10.913 8.035 1.00 68.50 122 GLU A C 1
ATOM 988 O O . GLU A 1 122 ? 7.778 10.555 8.889 1.00 68.50 122 GLU A O 1
ATOM 993 N N . TYR A 1 123 ? 8.698 10.229 6.891 1.00 78.75 123 TYR A N 1
ATOM 994 C CA . TYR A 1 123 ? 7.932 9.017 6.593 1.00 78.75 123 TYR A CA 1
ATOM 995 C C . TYR A 1 123 ? 8.394 7.755 7.323 1.00 78.75 123 TYR A C 1
ATOM 997 O O . TYR A 1 123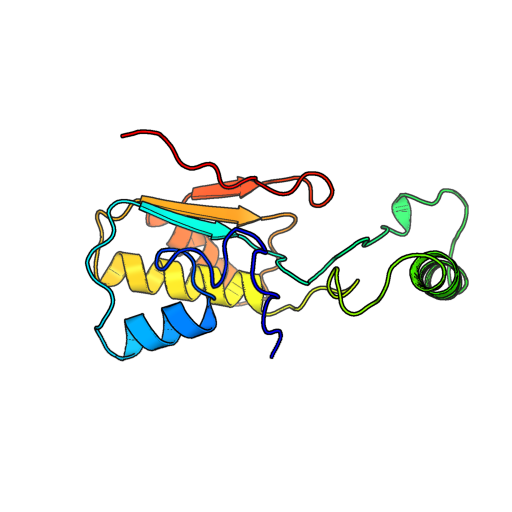 ? 7.687 6.748 7.273 1.00 78.75 123 TYR A O 1
ATOM 1005 N N . GLU A 1 124 ? 9.543 7.778 7.998 1.00 84.12 124 GLU A N 1
ATOM 1006 C CA . GLU A 1 124 ? 9.925 6.687 8.901 1.00 84.12 124 GLU A CA 1
ATOM 1007 C C . GLU A 1 124 ? 8.997 6.610 10.120 1.00 84.12 124 GLU A C 1
ATOM 1009 O O . GLU A 1 124 ? 8.632 5.513 10.537 1.00 84.12 124 GLU A O 1
ATOM 1014 N N . GLU A 1 125 ? 8.537 7.753 10.634 1.00 90.25 125 GLU A N 1
ATOM 1015 C CA . GLU A 1 125 ? 7.587 7.804 11.751 1.00 90.25 125 GLU A CA 1
ATOM 1016 C C . GLU A 1 125 ? 6.232 7.222 11.341 1.00 90.25 125 GLU A C 1
ATOM 1018 O O . GLU A 1 125 ? 5.727 6.321 12.007 1.00 90.25 125 GLU A O 1
ATOM 1023 N N . PHE A 1 126 ? 5.702 7.624 10.180 1.00 93.44 126 PHE A N 1
ATOM 1024 C CA . PHE A 1 126 ? 4.463 7.051 9.639 1.00 93.44 126 PHE A CA 1
ATOM 1025 C C . PHE A 1 126 ? 4.572 5.550 9.357 1.00 93.44 126 PHE A C 1
ATOM 1027 O O . PHE A 1 126 ? 3.594 4.817 9.488 1.00 93.44 126 PHE A O 1
ATOM 1034 N N . TYR A 1 127 ? 5.750 5.069 8.956 1.00 93.44 127 TYR A N 1
ATOM 1035 C CA . TYR A 1 127 ? 5.970 3.636 8.794 1.00 93.44 127 TYR A CA 1
ATOM 1036 C C . TYR A 1 127 ? 5.899 2.892 10.133 1.00 93.44 127 TYR A C 1
ATOM 1038 O O . TYR A 1 127 ? 5.257 1.844 10.209 1.00 93.44 127 TYR A O 1
ATOM 1046 N N . ASN A 1 128 ? 6.525 3.428 11.183 1.00 93.25 128 ASN A N 1
ATOM 1047 C CA . AS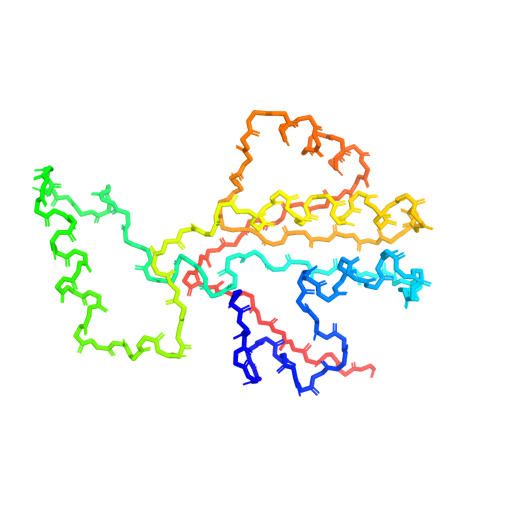N A 1 128 ? 6.465 2.836 12.519 1.00 93.25 128 ASN A CA 1
ATOM 1048 C C . ASN A 1 128 ? 5.032 2.835 13.055 1.00 93.25 128 ASN A C 1
ATOM 1050 O O . ASN A 1 128 ? 4.547 1.783 13.465 1.00 93.25 128 ASN A O 1
ATOM 1054 N N . GLU A 1 129 ? 4.329 3.960 12.935 1.00 95.62 129 GLU A N 1
ATOM 1055 C CA . GLU A 1 129 ? 2.917 4.066 13.300 1.00 95.62 129 GLU A CA 1
ATOM 1056 C C . GLU A 1 129 ? 2.066 3.033 12.547 1.00 95.62 129 GLU A C 1
ATOM 1058 O O . GLU A 1 129 ? 1.227 2.353 13.135 1.00 95.62 129 GLU A O 1
ATOM 1063 N N . ALA A 1 130 ? 2.301 2.856 11.244 1.00 96.81 130 ALA A N 1
ATOM 1064 C CA . ALA A 1 130 ? 1.555 1.879 10.461 1.00 96.81 130 ALA A CA 1
ATOM 1065 C C . ALA A 1 130 ? 1.738 0.454 11.000 1.00 96.81 130 ALA A C 1
ATOM 1067 O O . ALA A 1 130 ? 0.773 -0.305 11.084 1.00 96.81 130 ALA A O 1
ATOM 1068 N N . ARG A 1 131 ? 2.958 0.101 11.414 1.00 96.19 131 ARG A N 1
ATOM 1069 C CA . ARG A 1 131 ? 3.238 -1.202 12.029 1.00 96.19 131 ARG A CA 1
ATOM 1070 C C . ARG A 1 131 ? 2.586 -1.356 13.397 1.00 96.19 131 ARG A C 1
ATOM 1072 O O . ARG A 1 131 ? 2.101 -2.440 13.700 1.00 96.19 131 ARG A O 1
ATOM 1079 N N . GLU A 1 132 ? 2.569 -0.300 14.206 1.00 97.06 132 GLU A N 1
ATOM 1080 C CA . GLU A 1 132 ? 1.884 -0.291 15.505 1.00 97.06 132 GLU A CA 1
ATOM 1081 C C . GLU A 1 132 ? 0.372 -0.489 15.351 1.00 97.06 132 GLU A C 1
ATOM 1083 O O . GLU A 1 132 ? -0.252 -1.135 16.187 1.00 97.06 132 GLU A O 1
ATOM 1088 N N . ARG A 1 133 ? -0.206 -0.011 14.243 1.00 97.44 133 ARG A N 1
ATOM 1089 C CA . ARG A 1 133 ? -1.612 -0.230 13.871 1.00 97.44 133 ARG A CA 1
ATOM 1090 C C . ARG A 1 133 ? -1.863 -1.551 13.130 1.00 97.44 133 ARG A C 1
ATOM 1092 O O . ARG A 1 133 ? -2.876 -1.677 12.441 1.00 97.44 133 ARG A O 1
ATOM 1099 N N . GLU A 1 134 ? -0.949 -2.513 13.242 1.00 97.31 134 GLU A N 1
ATOM 1100 C CA . GLU A 1 134 ? -1.076 -3.863 12.672 1.00 97.31 134 GLU A CA 1
ATOM 1101 C C . GLU A 1 134 ? -1.244 -3.874 11.140 1.00 97.31 134 GLU A C 1
ATOM 1103 O O . GLU A 1 134 ? -1.898 -4.748 10.573 1.00 97.31 134 GLU A O 1
ATOM 1108 N N . ILE A 1 135 ? -0.660 -2.894 10.441 1.00 98.31 135 ILE A N 1
ATOM 1109 C CA . ILE A 1 135 ? -0.543 -2.945 8.980 1.00 98.31 135 ILE A CA 1
ATOM 1110 C C . ILE A 1 135 ? 0.626 -3.866 8.629 1.00 98.31 135 ILE A C 1
ATOM 1112 O O . ILE A 1 135 ? 1.774 -3.628 9.019 1.00 98.31 135 ILE A O 1
ATOM 1116 N N . GLU A 1 136 ? 0.342 -4.909 7.856 1.00 98.00 136 GLU A N 1
ATOM 1117 C CA . GLU A 1 136 ? 1.335 -5.908 7.486 1.00 98.00 136 GLU A CA 1
ATOM 1118 C C . GLU A 1 136 ? 2.075 -5.529 6.204 1.00 98.00 136 GLU A C 1
ATOM 1120 O O . GLU A 1 136 ? 1.482 -5.228 5.169 1.00 98.00 136 GLU A O 1
ATOM 1125 N N . PHE A 1 137 ? 3.403 -5.598 6.249 1.00 97.31 137 PHE A N 1
ATOM 1126 C CA . PHE A 1 137 ? 4.267 -5.333 5.104 1.00 97.31 137 PHE A CA 1
ATOM 1127 C C . PHE A 1 137 ? 4.858 -6.647 4.602 1.00 97.31 137 PHE A C 1
ATOM 1129 O O . PHE A 1 137 ? 5.738 -7.225 5.241 1.00 97.31 137 PHE A O 1
ATOM 1136 N N . ILE A 1 138 ? 4.426 -7.093 3.424 1.00 95.88 138 ILE A N 1
ATOM 1137 C CA . ILE A 1 138 ? 4.864 -8.360 2.835 1.00 95.88 138 ILE A CA 1
ATOM 1138 C C . ILE A 1 138 ? 5.792 -8.070 1.661 1.00 95.88 138 ILE A C 1
ATOM 1140 O O . ILE A 1 138 ? 5.415 -7.422 0.682 1.00 95.88 138 ILE A O 1
ATOM 1144 N N . ARG A 1 139 ? 7.026 -8.564 1.749 1.00 93.31 139 ARG A N 1
ATOM 1145 C CA . ARG A 1 139 ? 7.999 -8.402 0.671 1.00 93.31 139 ARG A CA 1
ATOM 1146 C C . ARG A 1 139 ? 7.726 -9.399 -0.456 1.00 93.31 139 ARG A C 1
ATOM 1148 O O . ARG A 1 139 ? 7.532 -10.580 -0.186 1.00 93.31 139 ARG A O 1
ATOM 1155 N N . TYR A 1 140 ? 7.777 -8.946 -1.705 1.00 88.00 140 TYR A N 1
ATOM 1156 C CA . TYR A 1 140 ? 7.733 -9.800 -2.893 1.00 88.00 140 TYR A CA 1
ATOM 1157 C C . TYR A 1 140 ? 8.893 -9.489 -3.849 1.00 88.00 140 TYR A C 1
ATOM 1159 O O . TYR A 1 140 ? 9.522 -8.434 -3.774 1.00 88.00 140 TYR A O 1
ATOM 1167 N N . ILE A 1 141 ? 9.197 -10.435 -4.735 1.00 82.50 141 ILE A N 1
ATOM 1168 C CA . ILE A 1 141 ? 10.238 -10.298 -5.761 1.00 82.50 141 ILE A CA 1
ATOM 1169 C C . ILE A 1 141 ? 9.597 -9.653 -6.993 1.00 82.50 141 ILE A C 1
ATOM 1171 O O . ILE A 1 141 ? 8.587 -10.157 -7.471 1.00 82.50 141 ILE A O 1
ATOM 1175 N N . LEU A 1 142 ? 10.151 -8.556 -7.516 1.00 78.19 142 LEU A N 1
ATOM 1176 C CA . LEU A 1 142 ? 9.516 -7.786 -8.600 1.00 78.19 142 LEU A CA 1
ATOM 1177 C C . LEU A 1 142 ? 9.307 -8.607 -9.879 1.00 78.19 142 LEU A C 1
ATOM 1179 O O . LEU A 1 142 ? 8.319 -8.414 -10.582 1.00 78.19 142 LEU A O 1
ATOM 1183 N N . GLU A 1 143 ? 10.217 -9.537 -10.149 1.00 76.25 143 GLU A N 1
ATOM 1184 C CA . GLU A 1 143 ? 10.185 -10.478 -11.269 1.00 76.25 143 GLU A CA 1
ATOM 1185 C C . GLU A 1 143 ? 9.106 -11.560 -11.097 1.00 76.25 143 GLU A C 1
ATOM 1187 O O . GLU A 1 143 ? 8.715 -12.213 -12.063 1.00 76.25 143 GLU A O 1
ATOM 1192 N N . LEU A 1 144 ? 8.607 -11.739 -9.872 1.00 79.56 144 LEU A N 1
ATOM 1193 C CA . LEU A 1 144 ? 7.526 -12.651 -9.510 1.00 79.56 144 LEU A CA 1
ATOM 1194 C C . LEU A 1 144 ? 6.399 -11.861 -8.826 1.00 79.56 144 LEU A C 1
ATOM 1196 O O . LEU A 1 144 ? 6.168 -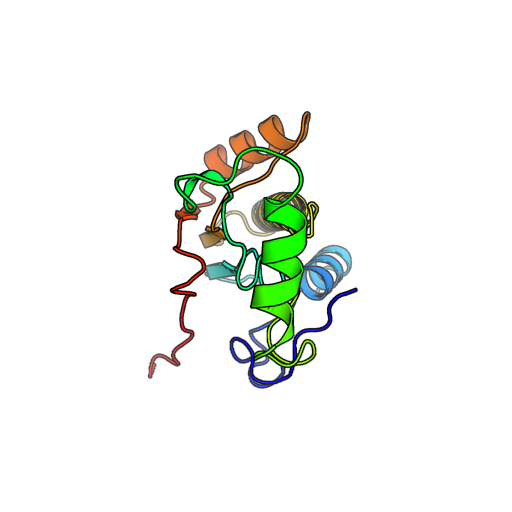12.018 -7.621 1.00 79.56 144 LEU A O 1
ATOM 1200 N N . PRO A 1 145 ? 5.701 -10.988 -9.580 1.00 83.44 145 PRO A N 1
ATOM 1201 C CA . PRO A 1 145 ? 4.621 -10.191 -9.031 1.00 83.44 145 PRO A CA 1
ATOM 1202 C C . PRO A 1 145 ? 3.475 -11.076 -8.518 1.00 83.44 145 PRO A C 1
ATOM 1204 O O . PRO A 1 145 ? 3.272 -12.194 -9.012 1.00 83.44 145 PRO A O 1
ATOM 1207 N N . PRO A 1 146 ? 2.691 -10.579 -7.544 1.00 89.25 146 PRO A N 1
ATOM 1208 C CA . PRO A 1 146 ? 1.542 -11.306 -7.023 1.00 89.25 146 PRO A CA 1
ATOM 1209 C C . PRO A 1 146 ? 0.521 -11.588 -8.130 1.00 89.25 146 PRO A C 1
ATOM 1211 O O . PRO A 1 146 ? 0.395 -10.842 -9.096 1.00 89.25 146 PRO A O 1
ATOM 1214 N N . ARG A 1 147 ? -0.244 -12.669 -7.986 1.00 87.62 147 ARG A N 1
ATOM 1215 C CA . ARG A 1 147 ? -1.344 -12.992 -8.902 1.00 87.62 147 ARG A CA 1
ATOM 1216 C C . ARG A 1 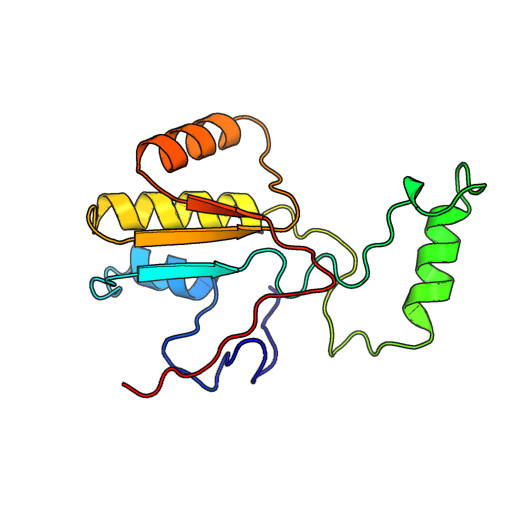147 ? -2.665 -12.831 -8.177 1.00 87.62 147 ARG A C 1
ATOM 1218 O O . ARG A 1 147 ? -2.794 -13.261 -7.034 1.00 87.62 147 ARG A O 1
ATOM 1225 N N . ILE A 1 148 ? -3.634 -12.231 -8.857 1.00 88.81 148 ILE A N 1
ATOM 1226 C CA . ILE A 1 148 ? -5.006 -12.149 -8.368 1.00 88.81 148 ILE A CA 1
ATOM 1227 C C . ILE A 1 148 ? -5.765 -13.312 -8.983 1.00 88.81 148 ILE A C 1
ATOM 1229 O O . ILE A 1 148 ? -5.879 -13.414 -10.200 1.00 88.81 148 ILE A O 1
ATOM 1233 N N . ASN A 1 149 ? -6.256 -14.196 -8.124 1.00 85.88 149 ASN A N 1
ATOM 1234 C CA . ASN A 1 149 ? -7.133 -15.285 -8.515 1.00 85.88 149 ASN A CA 1
ATOM 1235 C C . ASN A 1 149 ? -8.503 -15.036 -7.891 1.00 85.88 149 ASN A C 1
ATOM 1237 O O . ASN A 1 149 ? -8.596 -14.580 -6.751 1.00 85.88 149 ASN A O 1
ATOM 1241 N N . LYS A 1 150 ? -9.563 -15.366 -8.626 1.00 80.06 150 LYS A N 1
ATOM 1242 C CA . LYS A 1 150 ? -10.904 -15.432 -8.051 1.00 80.06 150 LYS A CA 1
ATOM 1243 C C . LYS A 1 150 ? -10.980 -16.706 -7.221 1.00 80.06 150 LYS A C 1
ATOM 1245 O O . LYS A 1 150 ? -10.841 -17.798 -7.768 1.00 80.06 150 LYS A O 1
ATOM 1250 N N . THR A 1 151 ? -11.164 -16.571 -5.918 1.00 72.94 151 THR A N 1
ATOM 1251 C CA . THR A 1 151 ? -11.575 -17.703 -5.091 1.00 72.94 151 THR A CA 1
ATOM 1252 C C . THR A 1 151 ? -13.035 -17.983 -5.428 1.00 72.94 151 THR A C 1
ATOM 1254 O O . THR A 1 151 ? -13.842 -17.055 -5.442 1.00 72.94 151 THR A O 1
ATOM 1257 N N . SER A 1 152 ? -13.371 -19.226 -5.769 1.00 56.41 152 SER A N 1
ATOM 1258 C CA . SER A 1 152 ? -14.767 -19.662 -5.741 1.00 56.41 152 SER A CA 1
ATOM 1259 C C . SER A 1 152 ? -15.224 -19.569 -4.289 1.00 56.41 152 SER A C 1
ATOM 1261 O O . SER A 1 152 ? -14.630 -20.242 -3.443 1.00 56.41 152 SER A O 1
ATOM 1263 N N . GLU A 1 153 ? -16.175 -18.677 -4.019 1.00 52.31 153 GLU A N 1
ATOM 1264 C CA . GLU A 1 153 ? -16.915 -18.643 -2.751 1.00 52.31 153 GLU A CA 1
ATOM 1265 C C . GLU A 1 153 ? -17.507 -20.018 -2.415 1.00 52.31 153 GLU A C 1
ATOM 1267 O O . GLU A 1 153 ? -17.918 -20.739 -3.359 1.00 52.31 153 GLU A O 1
#